Protein AF-X0W8N6-F1 (afdb_monomer_lite)

Structure (mmCIF, N/CA/C/O backbone):
data_AF-X0W8N6-F1
#
_entry.id   AF-X0W8N6-F1
#
loop_
_atom_site.group_PDB
_atom_site.id
_atom_site.type_symbol
_atom_site.label_atom_id
_atom_site.label_alt_id
_atom_site.label_comp_id
_atom_site.label_asym_id
_atom_site.label_entity_id
_atom_site.label_seq_id
_atom_site.pdbx_PDB_ins_code
_atom_site.Cartn_x
_atom_site.Cartn_y
_atom_site.Cartn_z
_atom_site.occupancy
_atom_site.B_iso_or_equiv
_atom_site.auth_seq_id
_atom_site.auth_comp_id
_atom_site.auth_asym_id
_atom_site.auth_atom_id
_atom_site.pdbx_PDB_model_num
ATOM 1 N N . MET A 1 1 ? 13.021 -7.675 33.096 1.00 32.81 1 MET A N 1
ATOM 2 C CA . MET A 1 1 ? 13.398 -8.872 32.311 1.00 32.81 1 MET A CA 1
ATOM 3 C C . MET A 1 1 ? 12.106 -9.555 31.872 1.00 32.81 1 MET A C 1
ATOM 5 O O . MET A 1 1 ? 11.595 -10.375 32.615 1.00 32.81 1 MET A O 1
ATOM 9 N N . VAL A 1 2 ? 11.495 -9.125 30.760 1.00 38.53 2 VAL A N 1
ATOM 10 C CA . VAL A 1 2 ? 10.147 -9.576 30.353 1.00 38.53 2 VAL A CA 1
ATOM 11 C C . VAL A 1 2 ? 10.133 -9.952 28.867 1.00 38.53 2 VAL A C 1
ATOM 13 O O . VAL A 1 2 ? 10.594 -9.190 28.026 1.00 38.53 2 VAL A O 1
ATOM 16 N N . GLU A 1 3 ? 9.626 -11.165 28.636 1.00 43.25 3 GLU A N 1
ATOM 17 C CA . GLU A 1 3 ? 9.078 -11.776 27.414 1.00 43.25 3 GLU A CA 1
ATOM 18 C C . GLU A 1 3 ? 9.962 -11.966 26.170 1.00 43.25 3 GLU A C 1
ATOM 20 O O . GLU A 1 3 ? 10.012 -11.163 25.242 1.00 43.25 3 GLU A O 1
ATOM 25 N N . ARG A 1 4 ? 10.519 -13.184 26.066 1.00 41.94 4 ARG A N 1
ATOM 26 C CA . ARG A 1 4 ? 10.763 -13.840 24.774 1.00 41.94 4 ARG A CA 1
ATOM 27 C C . ARG A 1 4 ? 9.414 -14.076 24.090 1.00 41.94 4 ARG A C 1
ATOM 29 O O . ARG A 1 4 ? 8.733 -15.062 24.369 1.00 41.94 4 ARG A O 1
ATOM 36 N N . ILE A 1 5 ? 9.035 -13.172 23.196 1.00 55.88 5 ILE A N 1
ATOM 37 C CA . ILE A 1 5 ? 7.885 -13.340 22.306 1.00 55.88 5 ILE A CA 1
ATOM 38 C C . ILE A 1 5 ? 8.120 -14.598 21.461 1.00 55.88 5 ILE A C 1
ATOM 40 O O . ILE A 1 5 ? 9.025 -14.675 20.631 1.00 55.88 5 ILE A O 1
ATOM 44 N N . ASN A 1 6 ? 7.315 -15.624 21.722 1.00 49.34 6 ASN A N 1
ATOM 45 C CA . ASN A 1 6 ? 7.410 -16.924 21.076 1.00 49.34 6 ASN A CA 1
ATOM 46 C C . ASN A 1 6 ? 6.889 -16.808 19.631 1.00 49.34 6 ASN A C 1
ATOM 48 O O . ASN A 1 6 ? 5.688 -16.902 19.377 1.00 49.34 6 ASN A O 1
ATOM 52 N N . PHE A 1 7 ? 7.800 -16.612 18.675 1.00 49.72 7 PHE A N 1
ATOM 53 C CA . PHE A 1 7 ? 7.538 -16.501 17.230 1.00 49.72 7 PHE A CA 1
ATOM 54 C C . PHE A 1 7 ? 6.593 -17.598 16.696 1.00 49.72 7 PHE A C 1
ATOM 56 O O . PHE A 1 7 ? 5.726 -17.335 15.868 1.00 49.72 7 PHE A O 1
ATOM 63 N N . LYS A 1 8 ? 6.659 -18.816 17.253 1.00 48.78 8 LYS A N 1
ATOM 64 C CA . LYS A 1 8 ? 5.743 -19.928 16.931 1.00 48.78 8 LYS A CA 1
ATOM 65 C C . LYS A 1 8 ? 4.270 -19.647 17.250 1.00 48.78 8 LYS A C 1
ATOM 67 O O . LYS A 1 8 ? 3.399 -20.097 16.509 1.00 48.78 8 LYS A O 1
ATOM 72 N N . ILE A 1 9 ? 3.979 -18.928 18.336 1.00 56.41 9 ILE A N 1
ATOM 73 C CA . ILE A 1 9 ? 2.607 -18.566 18.725 1.00 56.41 9 ILE A CA 1
ATOM 74 C C . ILE A 1 9 ? 2.082 -17.486 17.782 1.00 56.41 9 ILE A C 1
ATOM 76 O O . ILE A 1 9 ? 0.948 -17.584 17.323 1.00 56.41 9 ILE A O 1
ATOM 80 N N . PHE A 1 10 ? 2.925 -16.513 17.425 1.00 51.59 10 PHE A N 1
ATOM 81 C CA . PHE A 1 10 ? 2.600 -15.494 16.429 1.00 51.59 10 PHE A CA 1
ATOM 82 C C . PHE A 1 10 ? 2.287 -16.120 15.063 1.00 51.59 10 PHE A C 1
ATOM 84 O O . PHE A 1 10 ? 1.240 -15.832 14.495 1.00 51.59 10 PHE A O 1
ATOM 91 N N . VAL A 1 11 ? 3.116 -17.058 14.590 1.00 50.31 11 VAL A N 1
ATOM 92 C CA . VAL A 1 11 ? 2.915 -17.760 13.308 1.00 50.31 11 VAL A CA 1
ATOM 93 C C . VAL A 1 11 ? 1.655 -18.631 13.314 1.00 50.31 11 VAL A C 1
ATOM 95 O O . VAL A 1 11 ? 0.905 -18.623 12.343 1.00 50.31 11 VAL A O 1
ATOM 98 N N . ARG A 1 12 ? 1.351 -19.340 14.409 1.00 52.41 12 ARG A N 1
ATOM 99 C CA . ARG A 1 12 ? 0.098 -20.113 14.520 1.00 52.41 12 ARG A CA 1
ATOM 100 C C . ARG A 1 12 ? -1.140 -19.224 14.567 1.00 52.41 12 ARG A C 1
ATOM 102 O O . ARG A 1 12 ? -2.146 -19.543 13.941 1.00 52.41 12 ARG A O 1
ATOM 109 N N . LYS A 1 13 ? -1.065 -18.101 15.284 1.00 53.62 13 LYS A N 1
ATOM 110 C CA . LYS A 1 13 ? -2.152 -17.117 15.347 1.00 53.62 13 LYS A CA 1
ATOM 111 C C . LYS A 1 13 ? -2.359 -16.455 13.984 1.00 53.62 13 LYS A C 1
ATOM 113 O O . LYS A 1 13 ? -3.501 -16.267 13.578 1.00 53.62 13 LYS A O 1
ATOM 118 N N . LEU A 1 14 ? -1.274 -16.188 13.257 1.00 48.38 14 LEU A N 1
ATOM 119 C CA . LEU A 1 14 ? -1.289 -15.702 11.880 1.00 48.38 14 LEU A CA 1
ATOM 120 C C . LEU A 1 14 ? -1.951 -16.722 10.943 1.00 48.38 14 LEU A C 1
ATOM 122 O O . LEU A 1 14 ? -2.869 -16.355 10.222 1.00 48.38 14 LEU A O 1
ATOM 126 N N . HIS A 1 15 ? -1.583 -18.003 11.028 1.00 46.25 15 HIS A N 1
ATOM 127 C CA . HIS A 1 15 ? -2.176 -19.081 10.229 1.00 46.25 15 HIS A CA 1
ATOM 128 C C . HIS A 1 15 ? -3.686 -19.227 10.463 1.00 46.25 15 HIS A C 1
ATOM 130 O O . HIS A 1 15 ? -4.466 -19.238 9.516 1.00 46.25 15 HIS A O 1
ATOM 136 N N . HIS A 1 16 ? -4.129 -19.252 11.722 1.00 51.50 16 HIS A N 1
ATOM 137 C CA . HIS A 1 16 ? -5.560 -19.336 12.036 1.00 51.50 16 HIS A CA 1
ATOM 138 C C . HIS A 1 16 ? -6.338 -18.066 11.674 1.00 51.50 16 HIS A C 1
ATOM 140 O O . HIS A 1 16 ? -7.534 -18.119 11.386 1.00 51.50 16 HIS A O 1
ATOM 146 N N . THR A 1 17 ? -5.679 -16.908 11.679 1.00 51.25 17 THR A N 1
ATOM 147 C CA . THR A 1 17 ? -6.290 -15.658 11.214 1.00 51.25 17 THR A CA 1
ATOM 148 C C . THR A 1 17 ? -6.411 -15.658 9.687 1.00 51.25 17 THR A C 1
ATOM 150 O O . THR A 1 17 ? -7.443 -15.238 9.174 1.00 51.25 17 THR A O 1
ATOM 153 N N . LEU A 1 18 ? -5.425 -16.207 8.969 1.00 51.66 18 LEU A N 1
ATOM 154 C CA . LEU A 1 18 ? -5.440 -16.374 7.512 1.00 51.66 18 LEU A CA 1
ATOM 155 C C . LEU A 1 18 ? -6.536 -17.342 7.041 1.00 51.66 18 LEU A C 1
ATOM 157 O O . LEU A 1 18 ? -7.243 -17.033 6.088 1.00 51.66 18 LEU A O 1
ATOM 161 N N . GLU A 1 19 ? -6.742 -18.469 7.724 1.00 52.19 19 GLU A N 1
ATOM 162 C CA . GLU A 1 19 ? -7.788 -19.436 7.347 1.00 52.19 19 GLU A CA 1
ATOM 163 C C . GLU A 1 19 ? -9.208 -18.886 7.536 1.00 52.19 19 GLU A C 1
ATOM 165 O O . GLU A 1 19 ? -10.063 -19.058 6.668 1.00 52.19 19 GLU A O 1
ATOM 170 N N . ASN A 1 20 ? -9.451 -18.134 8.613 1.00 52.44 20 ASN A N 1
ATOM 171 C CA . ASN A 1 20 ? -10.752 -17.496 8.845 1.00 52.44 20 ASN A CA 1
ATOM 172 C C . ASN A 1 20 ? -11.003 -16.304 7.900 1.00 52.44 20 ASN A C 1
ATOM 174 O O . ASN A 1 20 ? -12.147 -16.005 7.563 1.00 52.44 20 ASN A O 1
ATOM 178 N N . LEU A 1 21 ? -9.940 -15.642 7.428 1.00 51.91 21 LEU A N 1
ATOM 179 C CA . LEU A 1 21 ? -10.007 -14.599 6.398 1.00 51.91 21 LEU A CA 1
ATOM 180 C C . LEU A 1 21 ? -10.377 -15.165 5.017 1.00 51.91 21 LEU A C 1
ATOM 182 O O . LEU A 1 21 ? -11.056 -14.498 4.236 1.00 51.91 21 LEU A O 1
ATOM 186 N N . ILE A 1 22 ? -9.976 -16.404 4.718 1.00 53.03 22 ILE A N 1
ATOM 187 C CA . ILE A 1 22 ? -10.263 -17.066 3.438 1.00 53.03 22 ILE A CA 1
ATOM 188 C C . ILE A 1 22 ? -11.761 -17.384 3.281 1.00 53.03 22 ILE A C 1
ATOM 190 O O . ILE A 1 22 ? -12.271 -17.305 2.164 1.00 53.03 22 ILE A O 1
ATOM 194 N N . GLN A 1 23 ? -12.491 -17.648 4.372 1.00 48.56 23 GLN A N 1
ATOM 195 C CA . GLN A 1 23 ? -13.936 -17.933 4.330 1.00 48.56 23 GLN A CA 1
ATOM 196 C C . GLN A 1 23 ? -14.816 -16.701 4.049 1.00 48.56 23 GLN A C 1
ATOM 198 O O . GLN A 1 23 ? -15.935 -16.852 3.566 1.00 48.56 23 GLN A O 1
ATOM 203 N N . ARG A 1 24 ? -14.312 -15.480 4.277 1.00 52.06 24 ARG A N 1
ATOM 204 C CA . ARG A 1 24 ? -15.029 -14.212 4.024 1.00 52.06 24 ARG A CA 1
ATOM 205 C C . ARG A 1 24 ? -14.583 -13.478 2.752 1.00 52.06 24 ARG A C 1
ATOM 207 O O . ARG A 1 24 ? -14.962 -12.326 2.537 1.00 52.06 24 ARG A O 1
ATOM 214 N N . LYS A 1 25 ? -13.802 -14.150 1.891 1.00 48.62 25 LYS A N 1
ATOM 215 C CA . LYS A 1 25 ? -13.231 -13.610 0.640 1.00 48.62 25 LYS A CA 1
ATOM 216 C C . LYS A 1 25 ? -14.250 -12.908 -0.268 1.00 48.62 25 LYS A C 1
ATOM 218 O O . LYS A 1 25 ? -13.878 -11.944 -0.922 1.00 48.62 25 LYS A O 1
ATOM 223 N N . GLY A 1 26 ? -15.508 -13.353 -0.295 1.00 46.00 26 GLY A N 1
ATOM 224 C CA . GLY A 1 26 ? -16.540 -12.784 -1.172 1.00 46.00 26 GLY A CA 1
ATOM 225 C C . GLY A 1 26 ? -17.000 -11.369 -0.796 1.00 46.00 26 GLY A C 1
ATOM 226 O O . GLY A 1 26 ? -17.220 -10.557 -1.681 1.00 46.00 26 GLY A O 1
ATOM 227 N N . GLU A 1 27 ? -17.097 -11.037 0.495 1.00 51.62 27 GLU A N 1
ATOM 228 C CA . GLU A 1 27 ? -17.608 -9.726 0.942 1.00 51.62 27 GLU A CA 1
ATOM 229 C C . GLU A 1 27 ? -16.540 -8.623 0.888 1.00 51.62 27 GLU A C 1
ATOM 231 O O . GLU A 1 27 ? -16.842 -7.481 0.562 1.00 51.62 27 GLU A O 1
ATOM 236 N N . VAL A 1 28 ? -15.283 -8.948 1.212 1.00 54.91 28 VAL A N 1
ATOM 237 C CA . VAL A 1 28 ? -14.203 -7.947 1.328 1.00 54.91 28 VAL A CA 1
ATOM 238 C C . VAL A 1 28 ? -13.598 -7.590 -0.032 1.00 54.91 28 VAL A C 1
ATOM 240 O O . VAL A 1 28 ? -13.197 -6.449 -0.244 1.00 54.91 28 VAL A O 1
ATOM 243 N N . VAL A 1 29 ? -13.549 -8.542 -0.972 1.00 51.41 29 VAL A N 1
ATOM 244 C CA . VAL A 1 29 ? -13.071 -8.297 -2.346 1.00 51.41 29 VAL A CA 1
ATOM 245 C C . VAL A 1 29 ? -14.073 -7.450 -3.143 1.00 51.41 29 VAL A C 1
ATOM 247 O O . VAL A 1 29 ? -13.667 -6.679 -4.008 1.00 51.41 29 VAL A O 1
ATOM 250 N N . SER A 1 30 ? -15.367 -7.535 -2.817 1.00 49.62 30 SER A N 1
ATOM 251 C CA . SER A 1 30 ? -16.427 -6.717 -3.422 1.00 49.62 30 SER A CA 1
ATOM 252 C C . SER A 1 30 ? -16.636 -5.358 -2.742 1.00 49.62 30 SER A C 1
ATOM 254 O O . SER A 1 30 ? -17.450 -4.568 -3.218 1.00 49.62 30 SER A 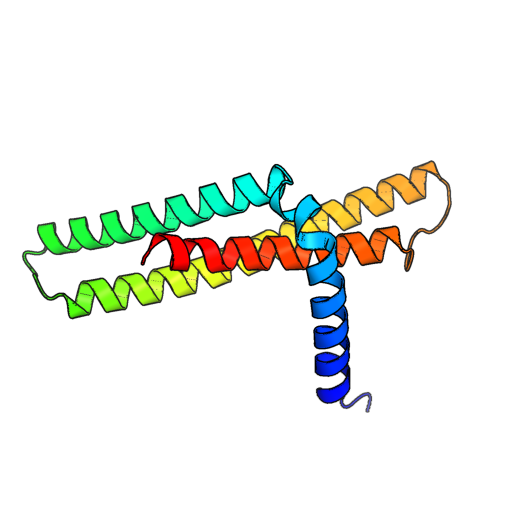O 1
ATOM 256 N N . ASP A 1 31 ? -15.905 -5.070 -1.661 1.00 68.12 31 ASP A N 1
ATOM 257 C CA . ASP A 1 31 ? -15.980 -3.796 -0.948 1.00 68.12 31 ASP A CA 1
ATOM 258 C C . ASP A 1 31 ? -15.374 -2.672 -1.807 1.00 68.12 31 ASP A C 1
ATOM 260 O O . ASP A 1 31 ? -14.283 -2.804 -2.377 1.00 68.12 31 ASP A O 1
ATOM 264 N N . GLU A 1 32 ? -16.078 -1.545 -1.914 1.00 75.25 32 GLU A N 1
ATOM 265 C CA . GLU A 1 32 ? -15.684 -0.424 -2.774 1.00 75.25 32 GLU A CA 1
ATOM 266 C C . GLU A 1 32 ? -14.291 0.114 -2.409 1.00 75.25 32 GLU A C 1
ATOM 268 O O . GLU A 1 32 ? -13.517 0.505 -3.286 1.00 75.25 32 GLU A O 1
ATOM 273 N N . ILE A 1 33 ? -13.945 0.040 -1.122 1.00 71.12 33 ILE A N 1
ATOM 274 C CA . ILE A 1 33 ? -12.654 0.438 -0.550 1.00 71.12 33 ILE A CA 1
ATOM 275 C C . ILE A 1 33 ? -11.511 -0.431 -1.093 1.00 71.12 33 ILE A C 1
ATOM 277 O O . ILE A 1 33 ? -10.459 0.098 -1.464 1.00 71.12 33 ILE A O 1
ATOM 281 N N . THR A 1 34 ? -11.724 -1.747 -1.173 1.00 69.81 34 THR A N 1
ATOM 282 C CA . THR A 1 34 ? -10.745 -2.718 -1.681 1.00 69.81 34 THR A CA 1
ATOM 283 C C . THR A 1 34 ? -10.553 -2.561 -3.183 1.00 69.81 34 THR A C 1
ATOM 285 O O . THR A 1 34 ? -9.420 -2.533 -3.660 1.00 69.81 34 THR A O 1
ATOM 288 N N . ARG A 1 35 ? -11.650 -2.391 -3.935 1.00 75.56 35 ARG A N 1
ATOM 289 C CA . ARG A 1 35 ? -11.594 -2.166 -5.386 1.00 75.56 35 ARG A CA 1
ATOM 290 C C . ARG A 1 35 ? -10.833 -0.886 -5.723 1.00 75.56 35 ARG A C 1
ATOM 292 O O . ARG A 1 35 ? -9.987 -0.899 -6.609 1.00 75.56 35 ARG A O 1
ATOM 299 N N . ARG A 1 36 ? -11.109 0.210 -5.010 1.00 77.50 36 ARG A N 1
ATOM 300 C CA . ARG A 1 36 ? -10.389 1.479 -5.198 1.00 77.50 36 ARG A CA 1
ATOM 301 C C . ARG A 1 36 ? -8.909 1.363 -4.856 1.00 77.50 36 ARG A C 1
ATOM 303 O O . ARG A 1 36 ? -8.098 1.887 -5.606 1.00 77.50 36 ARG A O 1
ATOM 310 N N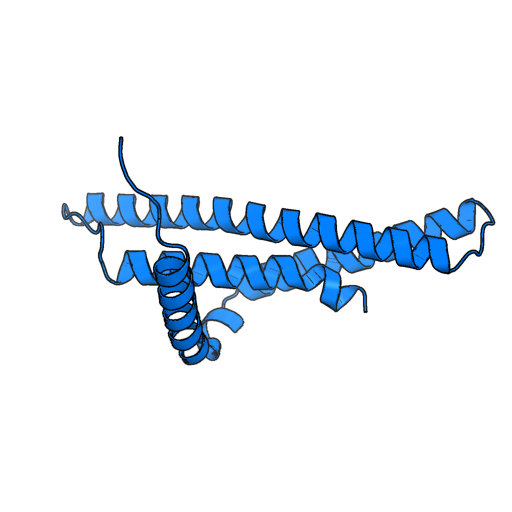 . ALA A 1 37 ? -8.575 0.683 -3.758 1.00 74.81 37 ALA A N 1
ATOM 311 C CA . ALA A 1 37 ? -7.187 0.453 -3.357 1.00 74.81 37 ALA A CA 1
ATOM 312 C C . ALA A 1 37 ? -6.427 -0.315 -4.451 1.00 74.81 37 ALA A C 1
ATOM 314 O O . ALA A 1 37 ? -5.447 0.181 -5.001 1.00 74.81 37 ALA A O 1
ATOM 315 N N . PHE A 1 38 ? -6.984 -1.452 -4.879 1.00 76.75 38 PHE A N 1
ATOM 316 C CA . PHE A 1 38 ? -6.404 -2.259 -5.945 1.00 76.75 38 PHE A CA 1
ATOM 317 C C . PHE A 1 38 ? -6.205 -1.462 -7.236 1.00 76.75 38 PHE A C 1
ATOM 319 O O . PHE A 1 38 ? -5.093 -1.434 -7.752 1.00 76.75 38 PHE A O 1
ATOM 326 N N . VAL A 1 39 ? -7.256 -0.801 -7.740 1.00 79.81 39 VAL A N 1
ATOM 327 C CA . VAL A 1 39 ? -7.191 -0.065 -9.011 1.00 79.81 39 VAL A CA 1
ATOM 328 C C . VAL A 1 39 ? -6.192 1.082 -8.930 1.00 79.81 39 VAL A C 1
ATOM 330 O O . VAL A 1 39 ? -5.363 1.186 -9.824 1.00 79.81 39 VAL A O 1
ATOM 333 N N . ASN A 1 40 ? -6.226 1.903 -7.876 1.00 81.12 40 ASN A N 1
ATOM 334 C CA . ASN A 1 40 ? -5.316 3.043 -7.756 1.00 81.12 40 ASN A CA 1
ATOM 335 C C . ASN A 1 40 ? -3.853 2.589 -7.729 1.00 81.12 40 ASN A C 1
ATOM 337 O O . ASN A 1 40 ? -3.045 3.088 -8.505 1.00 81.12 40 ASN A O 1
ATOM 341 N N . ASN A 1 41 ? -3.523 1.607 -6.889 1.00 82.88 41 ASN A N 1
ATOM 342 C CA . ASN A 1 41 ? -2.133 1.199 -6.721 1.00 82.88 41 ASN A CA 1
ATOM 343 C C . ASN A 1 41 ? -1.630 0.320 -7.895 1.00 82.88 41 ASN A C 1
ATOM 345 O O . ASN A 1 41 ? -0.453 0.360 -8.249 1.00 82.88 41 ASN A O 1
ATOM 349 N N . ALA A 1 42 ? -2.527 -0.391 -8.593 1.00 79.25 42 ALA A N 1
ATOM 350 C CA . ALA A 1 42 ? -2.218 -1.053 -9.866 1.00 79.25 42 ALA A CA 1
ATOM 351 C C . ALA A 1 42 ? -1.920 -0.036 -10.982 1.00 79.25 42 ALA A C 1
ATOM 353 O O . ALA A 1 42 ? -0.976 -0.214 -11.754 1.00 79.25 42 ALA A O 1
ATOM 354 N N . PHE A 1 43 ? -2.707 1.042 -11.061 1.00 84.19 43 PHE A N 1
ATOM 355 C CA . PHE A 1 43 ? -2.511 2.104 -12.049 1.00 84.19 43 PHE A CA 1
ATOM 356 C C . PHE A 1 43 ? -1.175 2.828 -11.839 1.00 84.19 43 PHE A C 1
ATOM 358 O O . PHE A 1 43 ? -0.457 3.077 -12.808 1.00 84.19 43 PHE A O 1
ATOM 365 N N . ASP A 1 44 ? -0.806 3.089 -10.582 1.00 84.56 44 ASP A N 1
ATOM 366 C CA . ASP A 1 44 ? 0.492 3.673 -10.224 1.00 84.56 44 ASP A CA 1
ATOM 367 C C . ASP A 1 44 ? 1.661 2.762 -10.630 1.00 84.56 44 ASP A C 1
ATOM 369 O O . ASP A 1 44 ? 2.662 3.243 -11.171 1.00 84.56 44 ASP A O 1
ATOM 373 N N . GLY A 1 45 ? 1.523 1.442 -10.464 1.00 84.88 45 GLY A N 1
ATOM 374 C CA . GLY A 1 45 ? 2.507 0.466 -10.945 1.00 84.88 45 GLY A CA 1
ATOM 375 C C . GLY A 1 45 ? 2.706 0.522 -12.465 1.00 84.88 45 GLY A C 1
ATOM 376 O O . GLY A 1 45 ? 3.839 0.629 -12.945 1.00 84.88 45 GLY A O 1
ATOM 377 N N . ALA A 1 46 ? 1.610 0.534 -13.230 1.00 86.56 46 ALA A N 1
ATOM 378 C CA . ALA A 1 46 ? 1.655 0.617 -14.692 1.00 86.56 46 ALA A CA 1
ATOM 379 C C . ALA A 1 46 ? 2.266 1.941 -15.189 1.00 86.56 46 ALA A C 1
ATOM 381 O O . ALA A 1 46 ? 3.136 1.940 -16.065 1.00 86.56 46 ALA A O 1
ATOM 382 N N . LEU A 1 47 ? 1.864 3.076 -14.602 1.00 90.06 47 LEU A N 1
ATOM 383 C CA . LEU A 1 47 ? 2.423 4.393 -14.928 1.00 90.06 47 LEU A CA 1
ATOM 384 C C . LEU A 1 47 ? 3.913 4.488 -14.595 1.00 90.06 47 LEU A C 1
ATOM 386 O O . LEU A 1 47 ? 4.673 5.104 -15.341 1.00 90.06 47 LEU A O 1
ATOM 390 N N . THR A 1 48 ? 4.350 3.842 -13.517 1.00 89.62 48 THR A N 1
ATOM 391 C CA . THR A 1 48 ? 5.763 3.814 -13.127 1.00 89.62 48 THR A CA 1
ATOM 392 C C . THR A 1 48 ? 6.613 3.069 -14.145 1.00 89.62 48 THR A C 1
ATOM 394 O O . THR A 1 48 ? 7.663 3.569 -14.546 1.00 89.62 48 THR A O 1
ATOM 397 N N . ILE A 1 49 ? 6.151 1.916 -14.632 1.00 88.31 49 ILE A N 1
ATOM 398 C CA . ILE A 1 49 ? 6.861 1.163 -15.675 1.00 88.31 49 ILE A CA 1
ATOM 399 C C . ILE A 1 49 ? 6.868 1.925 -16.997 1.00 88.31 49 ILE A C 1
ATOM 401 O O . ILE A 1 49 ? 7.908 1.984 -17.652 1.00 88.31 49 ILE A O 1
ATOM 405 N N . LEU A 1 50 ? 5.757 2.569 -17.367 1.00 89.50 50 LEU A N 1
ATOM 406 C CA . LEU A 1 50 ? 5.719 3.464 -18.526 1.00 89.50 50 LEU A CA 1
ATOM 407 C C . LEU A 1 50 ? 6.725 4.614 -18.392 1.00 89.50 50 LEU A C 1
ATOM 409 O O . LEU A 1 50 ? 7.432 4.920 -19.350 1.00 89.50 50 LEU A O 1
ATOM 413 N N . GLY A 1 51 ? 6.843 5.214 -17.206 1.00 90.44 51 GLY A N 1
ATOM 414 C CA . GLY A 1 51 ? 7.838 6.245 -16.916 1.00 90.44 51 GLY A CA 1
ATOM 415 C C . GLY A 1 51 ? 9.275 5.733 -17.049 1.00 90.44 51 GLY A C 1
ATOM 416 O O . GLY A 1 51 ? 10.102 6.391 -17.679 1.00 90.44 51 GLY A O 1
ATOM 417 N N . ILE A 1 52 ? 9.562 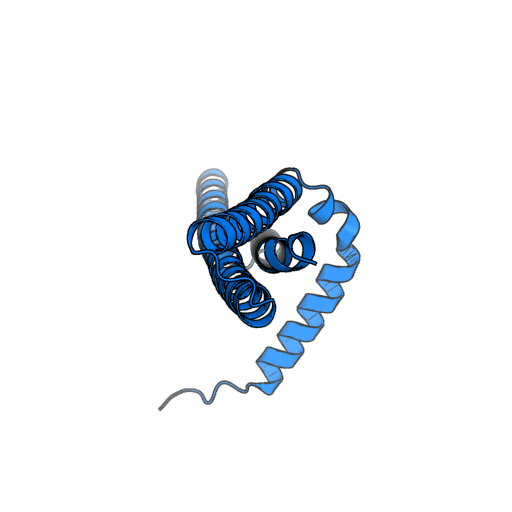4.535 -16.528 1.00 90.19 52 ILE A N 1
ATOM 418 C CA . ILE A 1 52 ? 10.873 3.877 -16.663 1.00 90.19 52 ILE A CA 1
ATOM 419 C C . ILE A 1 52 ? 11.187 3.600 -18.141 1.00 90.19 52 ILE A C 1
ATOM 421 O O . ILE A 1 52 ? 12.295 3.887 -18.595 1.00 90.19 52 ILE A O 1
ATOM 425 N N . LEU A 1 53 ? 10.218 3.098 -18.913 1.00 89.19 53 LEU A N 1
ATOM 426 C CA . LEU A 1 53 ? 10.365 2.852 -20.351 1.00 89.19 53 LEU A CA 1
ATOM 427 C C . LEU A 1 53 ? 10.638 4.146 -21.127 1.00 89.19 53 LEU A C 1
ATOM 429 O O . LEU A 1 53 ? 11.552 4.182 -21.949 1.00 89.19 53 LEU A O 1
ATOM 433 N N . MET A 1 54 ? 9.889 5.214 -20.845 1.00 89.00 54 MET A N 1
ATOM 434 C CA . MET A 1 54 ? 10.093 6.523 -21.472 1.00 89.00 54 MET A CA 1
ATOM 435 C C . MET A 1 54 ? 11.458 7.116 -21.122 1.00 89.00 54 MET A C 1
ATOM 437 O O . MET A 1 54 ? 12.152 7.612 -22.007 1.00 89.00 54 MET A O 1
ATOM 441 N N . GLY A 1 55 ? 11.889 7.012 -19.862 1.00 87.56 55 GLY A N 1
ATOM 442 C CA . GLY A 1 55 ? 13.230 7.425 -19.447 1.00 87.56 55 GLY A CA 1
ATOM 443 C C . GLY A 1 55 ? 14.319 6.663 -20.202 1.00 87.56 55 GLY A C 1
ATOM 444 O O . GLY A 1 55 ? 15.246 7.272 -20.732 1.00 87.56 55 GLY A O 1
ATOM 445 N N . ASN A 1 56 ? 14.166 5.345 -20.335 1.00 86.12 56 ASN A N 1
ATOM 446 C CA . ASN A 1 56 ? 15.106 4.509 -21.076 1.00 86.12 56 ASN A CA 1
ATOM 447 C C . ASN A 1 56 ? 15.196 4.910 -22.563 1.00 86.12 56 ASN A C 1
ATOM 449 O O . ASN A 1 56 ? 16.293 5.009 -23.107 1.00 86.12 56 ASN A O 1
ATOM 453 N N . LEU A 1 57 ? 14.059 5.228 -23.199 1.00 84.94 57 LEU A N 1
ATOM 454 C CA . LEU A 1 57 ? 14.016 5.730 -24.579 1.00 84.94 57 LEU A CA 1
ATOM 455 C C . LEU A 1 57 ? 14.758 7.065 -24.740 1.00 84.94 57 LEU A C 1
ATOM 457 O O . LEU A 1 57 ? 15.508 7.230 -25.700 1.00 84.94 57 LEU A O 1
ATOM 461 N N . VAL A 1 58 ? 14.583 8.003 -23.803 1.00 87.62 58 VAL A N 1
ATOM 462 C CA . VAL A 1 58 ? 15.248 9.320 -23.840 1.00 87.62 58 VAL A CA 1
ATOM 463 C C . VAL A 1 58 ? 16.764 9.197 -23.666 1.00 87.62 58 VAL A C 1
ATOM 465 O O . VAL A 1 58 ? 17.511 9.934 -24.305 1.00 87.62 58 VAL A O 1
ATOM 468 N N . LEU A 1 59 ? 17.233 8.258 -22.839 1.00 84.19 59 LEU A N 1
ATOM 469 C CA . LEU A 1 59 ? 18.664 8.014 -22.636 1.00 84.19 59 LEU A CA 1
ATOM 470 C C . LEU A 1 59 ? 19.329 7.271 -23.809 1.00 84.19 59 LEU A C 1
ATOM 472 O O . LEU A 1 59 ? 20.554 7.159 -23.839 1.00 84.19 59 LEU A O 1
ATOM 476 N N . GLY A 1 60 ? 18.554 6.744 -24.765 1.00 78.50 60 GLY A N 1
ATOM 477 C CA . GLY A 1 60 ? 19.071 5.936 -25.874 1.00 78.50 60 GLY A CA 1
ATOM 478 C C . GLY A 1 60 ? 19.655 4.585 -25.439 1.00 78.50 60 GLY A C 1
ATOM 479 O O . GLY A 1 60 ? 20.199 3.850 -26.265 1.00 78.50 60 GLY A O 1
ATOM 480 N N . SER A 1 61 ? 19.542 4.233 -24.156 1.00 66.69 61 SER A N 1
ATOM 481 C CA . SER A 1 61 ? 19.896 2.921 -23.636 1.00 66.69 61 SER A CA 1
ATOM 482 C C . SER A 1 61 ? 18.763 1.942 -23.925 1.00 66.69 61 SER A C 1
ATOM 484 O O . SER A 1 61 ? 17.593 2.218 -23.695 1.00 66.69 61 SER A O 1
ATOM 486 N N . THR A 1 62 ? 19.095 0.765 -24.443 1.00 70.06 62 THR A N 1
ATOM 487 C CA . THR A 1 62 ? 18.129 -0.315 -24.707 1.00 70.06 62 THR A CA 1
ATOM 488 C C . THR A 1 62 ? 18.500 -1.569 -23.932 1.00 70.06 62 THR A C 1
ATOM 490 O O . THR A 1 62 ? 18.263 -2.674 -24.402 1.00 70.06 62 THR A O 1
ATOM 493 N N . ASP A 1 63 ? 19.086 -1.417 -22.737 1.00 83.38 63 ASP A N 1
ATOM 494 C CA . ASP A 1 63 ? 19.379 -2.570 -21.886 1.00 83.38 63 ASP A CA 1
ATOM 495 C C . ASP A 1 63 ? 18.095 -3.038 -21.175 1.00 83.38 63 ASP A C 1
ATOM 497 O O . ASP A 1 63 ? 17.614 -2.368 -20.251 1.00 83.38 63 ASP A O 1
ATOM 501 N N . PRO A 1 64 ? 17.524 -4.196 -21.558 1.00 81.75 64 PRO A N 1
ATOM 502 C CA . PRO A 1 64 ? 16.295 -4.701 -20.957 1.00 81.75 64 PRO A CA 1
ATOM 503 C C . PRO A 1 64 ? 16.492 -5.065 -19.484 1.00 81.75 64 PRO A C 1
ATOM 505 O O . PRO A 1 64 ? 15.544 -5.023 -18.702 1.00 81.75 64 PRO A O 1
ATOM 508 N N . ARG A 1 65 ? 17.726 -5.395 -19.073 1.00 85.38 65 ARG A N 1
ATOM 509 C CA . ARG A 1 65 ? 18.044 -5.725 -17.678 1.00 85.38 65 ARG A CA 1
ATOM 510 C C . ARG A 1 65 ? 17.841 -4.518 -16.772 1.00 85.38 65 ARG A C 1
ATOM 512 O O . ARG A 1 65 ? 17.408 -4.673 -15.631 1.00 85.38 65 ARG A O 1
ATOM 519 N N . LEU A 1 66 ? 18.108 -3.321 -17.288 1.00 84.81 66 LEU A N 1
ATOM 520 C CA . LEU A 1 66 ? 17.967 -2.064 -16.561 1.00 84.81 66 LEU A CA 1
ATOM 521 C C . LEU A 1 66 ? 16.484 -1.754 -16.311 1.00 84.81 66 LEU A C 1
ATOM 523 O O . LEU A 1 66 ? 16.087 -1.513 -15.175 1.00 84.81 66 LEU A O 1
ATOM 527 N N . VAL A 1 67 ? 15.639 -1.904 -17.335 1.00 86.75 67 VAL A N 1
ATOM 528 C CA . VAL A 1 67 ? 14.179 -1.732 -17.215 1.00 86.75 67 VAL A CA 1
ATOM 529 C C . VAL A 1 67 ? 13.570 -2.745 -16.244 1.00 86.75 67 VAL A C 1
ATOM 531 O O . VAL A 1 67 ? 12.804 -2.364 -15.362 1.00 86.75 67 VAL A O 1
ATOM 534 N N . ILE A 1 68 ? 13.935 -4.025 -16.366 1.00 85.12 68 ILE A N 1
ATOM 535 C CA . ILE A 1 68 ? 13.395 -5.090 -15.508 1.00 85.12 68 ILE A CA 1
ATOM 536 C C . ILE A 1 68 ? 13.812 -4.882 -14.050 1.00 85.12 68 ILE A C 1
ATOM 538 O O . ILE A 1 68 ? 12.979 -4.991 -13.153 1.00 85.12 68 ILE A O 1
ATOM 542 N N . SER A 1 69 ? 15.084 -4.560 -13.798 1.00 87.56 69 SER A N 1
ATOM 543 C CA . SER A 1 69 ? 15.583 -4.342 -12.435 1.00 87.56 69 SER A CA 1
ATOM 544 C C . SER A 1 69 ? 14.973 -3.098 -11.785 1.00 87.56 69 SER A C 1
ATOM 546 O O . SER A 1 69 ? 14.503 -3.190 -10.653 1.00 87.56 69 SER A O 1
ATOM 548 N N . MET A 1 70 ? 14.890 -1.971 -12.502 1.00 89.81 70 MET A N 1
ATOM 549 C CA . MET A 1 70 ? 14.229 -0.759 -12.001 1.00 89.81 70 MET A CA 1
ATOM 550 C C . MET A 1 70 ? 12.733 -0.980 -11.771 1.00 89.81 70 MET A C 1
ATOM 552 O O . MET A 1 70 ? 12.215 -0.559 -10.739 1.00 89.81 70 MET A O 1
ATOM 556 N N . GLY A 1 71 ? 12.051 -1.671 -12.689 1.00 87.31 71 GLY A N 1
ATOM 557 C CA . GLY A 1 71 ? 10.635 -2.011 -12.559 1.00 87.31 71 GLY A CA 1
ATOM 558 C C . GLY A 1 71 ? 10.364 -2.875 -11.328 1.00 87.31 71 GLY A C 1
ATOM 559 O O . GLY A 1 71 ? 9.495 -2.541 -10.525 1.00 87.31 71 GLY A O 1
ATOM 560 N N . LEU A 1 72 ? 11.161 -3.928 -11.112 1.00 86.56 72 LEU A N 1
ATOM 561 C CA . LEU A 1 72 ? 11.075 -4.782 -9.921 1.00 86.56 72 LEU A CA 1
ATOM 562 C C . LEU A 1 72 ? 11.329 -4.002 -8.630 1.00 86.56 72 LEU A C 1
ATOM 564 O O . LEU A 1 72 ? 10.565 -4.133 -7.673 1.00 86.56 72 LEU A O 1
ATOM 568 N N . SER A 1 73 ? 12.375 -3.173 -8.592 1.00 88.12 73 SER A N 1
ATOM 569 C CA . SER A 1 73 ? 12.673 -2.337 -7.427 1.00 88.12 73 SER A CA 1
ATOM 570 C C . SER A 1 73 ? 11.547 -1.347 -7.127 1.00 88.12 73 SER A C 1
ATOM 572 O O . SER A 1 73 ? 11.154 -1.208 -5.968 1.00 88.12 73 SER A O 1
ATOM 574 N N . ALA A 1 74 ? 10.994 -0.701 -8.155 1.00 89.25 74 ALA A N 1
ATOM 575 C CA . ALA A 1 74 ? 9.885 0.234 -8.011 1.00 89.25 74 ALA A CA 1
ATOM 576 C C . ALA A 1 74 ? 8.613 -0.463 -7.509 1.00 89.25 74 ALA A C 1
ATOM 578 O O . ALA A 1 74 ? 7.992 0.014 -6.560 1.00 89.25 74 ALA A O 1
ATOM 579 N N . CYS A 1 75 ? 8.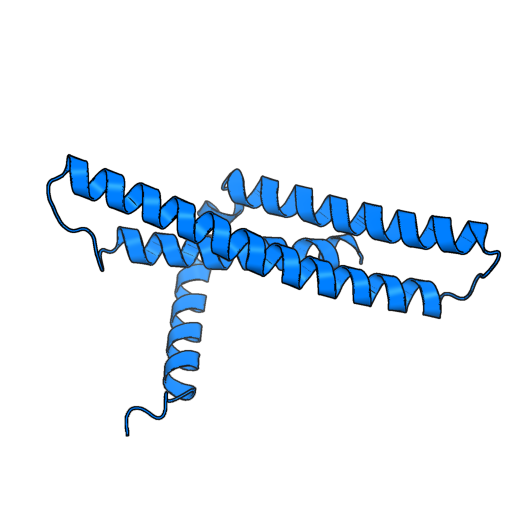274 -1.633 -8.059 1.00 84.25 75 CYS A N 1
ATOM 580 C CA . CYS A 1 75 ? 7.118 -2.415 -7.618 1.00 84.25 75 CYS A CA 1
ATOM 581 C C . CYS A 1 75 ? 7.259 -2.886 -6.167 1.00 84.25 75 CYS A C 1
ATOM 583 O O . CYS A 1 75 ? 6.291 -2.836 -5.413 1.00 84.25 75 CYS A O 1
ATOM 585 N N . LEU A 1 76 ? 8.457 -3.304 -5.744 1.00 84.94 76 LEU A N 1
ATOM 586 C CA . LEU A 1 76 ? 8.714 -3.680 -4.350 1.00 84.94 76 LEU A CA 1
ATOM 587 C C . LEU A 1 76 ? 8.579 -2.486 -3.399 1.00 84.94 76 LEU A C 1
ATOM 589 O O . LEU A 1 76 ? 7.973 -2.612 -2.333 1.00 84.94 76 LEU A O 1
ATOM 593 N N . ALA A 1 77 ? 9.117 -1.326 -3.780 1.00 86.50 77 ALA A N 1
ATOM 594 C CA . ALA A 1 77 ? 9.004 -0.105 -2.990 1.00 86.50 77 ALA A CA 1
ATOM 595 C C . ALA A 1 77 ? 7.541 0.353 -2.861 1.00 86.50 77 ALA A C 1
ATOM 597 O O . ALA A 1 77 ? 7.080 0.622 -1.751 1.00 86.50 77 ALA A O 1
ATOM 598 N N . MET A 1 78 ? 6.796 0.376 -3.971 1.00 84.56 78 MET A N 1
ATOM 599 C CA . MET A 1 78 ? 5.370 0.713 -3.995 1.00 84.56 78 MET A CA 1
ATOM 600 C C . MET A 1 78 ? 4.527 -0.296 -3.225 1.00 84.56 78 MET A C 1
ATOM 602 O O . MET A 1 78 ? 3.663 0.101 -2.451 1.00 84.56 78 MET A O 1
ATOM 606 N N . GLY A 1 79 ? 4.808 -1.590 -3.368 1.00 82.56 79 GLY A N 1
ATOM 607 C CA . GLY A 1 79 ? 4.083 -2.638 -2.661 1.00 82.56 79 GLY A CA 1
ATOM 608 C C . GLY A 1 79 ? 4.231 -2.529 -1.145 1.00 82.56 79 GLY A C 1
ATOM 609 O O . GLY A 1 79 ? 3.243 -2.587 -0.415 1.00 82.56 79 GLY A O 1
ATOM 610 N N . MET A 1 80 ? 5.449 -2.278 -0.653 1.00 82.94 80 MET A N 1
ATOM 611 C CA . MET A 1 80 ? 5.653 -1.990 0.769 1.00 82.94 80 MET A CA 1
ATOM 612 C C . MET A 1 80 ? 4.972 -0.679 1.179 1.00 82.94 80 MET A C 1
ATOM 614 O O . MET A 1 80 ? 4.268 -0.646 2.187 1.00 82.94 80 MET A O 1
ATOM 618 N N . SER A 1 81 ? 5.152 0.394 0.406 1.00 82.12 81 SER A N 1
ATOM 619 C CA . SER A 1 81 ? 4.599 1.712 0.731 1.00 82.12 81 SER A CA 1
ATOM 620 C C . SER A 1 81 ? 3.067 1.700 0.810 1.00 82.12 81 SER A C 1
ATOM 622 O O . SER A 1 81 ? 2.509 2.120 1.827 1.00 82.12 81 SER A O 1
ATOM 624 N N . GLY A 1 82 ? 2.399 1.138 -0.200 1.00 80.94 82 GLY A N 1
ATOM 625 C CA . GLY A 1 82 ? 0.947 0.975 -0.256 1.00 80.94 82 GLY A CA 1
ATOM 626 C C . GLY A 1 82 ? 0.440 0.102 0.886 1.00 80.94 82 GLY A C 1
ATOM 627 O O . GLY A 1 82 ? -0.395 0.544 1.675 1.00 80.94 82 GLY A O 1
ATOM 628 N N . ALA A 1 83 ? 1.040 -1.078 1.092 1.00 78.56 83 ALA A N 1
ATOM 629 C CA . ALA A 1 83 ? 0.643 -1.969 2.179 1.00 78.56 83 ALA A CA 1
ATOM 630 C C . ALA A 1 83 ? 0.690 -1.279 3.550 1.00 78.56 83 ALA A C 1
ATOM 632 O O . ALA A 1 83 ? -0.314 -1.266 4.271 1.00 78.56 83 ALA A O 1
ATOM 633 N N . PHE A 1 84 ? 1.826 -0.687 3.926 1.00 81.25 84 PHE A N 1
ATOM 634 C CA . PHE A 1 84 ? 1.971 -0.056 5.239 1.00 81.25 84 PHE A CA 1
ATOM 635 C C . PHE A 1 84 ? 1.130 1.219 5.369 1.00 81.25 84 PHE A C 1
ATOM 637 O O . PHE A 1 84 ? 0.491 1.420 6.405 1.00 81.25 84 PHE A O 1
ATOM 644 N N . GLY A 1 85 ? 1.087 2.056 4.330 1.00 82.81 85 GLY A N 1
ATOM 645 C CA . GLY A 1 85 ? 0.305 3.291 4.320 1.00 82.81 85 GLY A CA 1
ATOM 646 C C . GLY A 1 85 ? -1.189 3.023 4.488 1.00 82.81 85 GLY A C 1
ATOM 647 O O . GLY A 1 85 ? -1.837 3.596 5.370 1.00 82.81 85 GLY A O 1
ATOM 648 N N . ARG A 1 86 ? -1.722 2.075 3.710 1.00 83.00 86 ARG A N 1
ATOM 649 C CA . ARG A 1 86 ? -3.127 1.667 3.770 1.00 83.00 86 ARG A CA 1
ATOM 650 C C . ARG A 1 86 ? -3.464 1.011 5.103 1.00 83.00 86 ARG A C 1
ATOM 652 O O . ARG A 1 86 ? -4.490 1.341 5.692 1.00 83.00 86 ARG A O 1
ATOM 659 N N . TYR A 1 87 ? -2.585 0.145 5.615 1.00 80.94 87 TYR A N 1
ATOM 660 C CA . TYR A 1 87 ? -2.755 -0.489 6.924 1.00 80.94 87 TYR A CA 1
ATOM 661 C C . TYR A 1 87 ? -2.886 0.544 8.047 1.00 80.94 87 TYR A C 1
ATOM 663 O O . TYR A 1 87 ? -3.823 0.481 8.841 1.00 80.94 87 TYR A O 1
ATOM 671 N N . LEU A 1 88 ? -1.960 1.505 8.118 1.00 83.44 88 LEU A N 1
ATOM 672 C CA . LEU A 1 88 ? -1.955 2.521 9.171 1.00 83.44 88 LEU A CA 1
ATOM 673 C C . LEU A 1 88 ? -3.169 3.447 9.073 1.00 83.44 88 LEU A C 1
ATOM 675 O O . LEU A 1 88 ? -3.809 3.719 10.091 1.00 83.44 88 LEU A O 1
ATOM 679 N N . SER A 1 89 ? -3.498 3.898 7.861 1.00 85.31 89 SER A N 1
ATOM 680 C CA . SER A 1 89 ? -4.628 4.794 7.607 1.00 85.31 89 SER A CA 1
ATOM 681 C C . SER A 1 89 ? -5.961 4.129 7.954 1.00 85.31 89 SER A C 1
ATOM 683 O O . SER A 1 89 ? -6.711 4.651 8.780 1.00 85.31 89 SER A O 1
ATOM 685 N N . GLU A 1 90 ? -6.216 2.935 7.419 1.00 81.50 90 GLU A N 1
ATOM 686 C CA . GLU A 1 90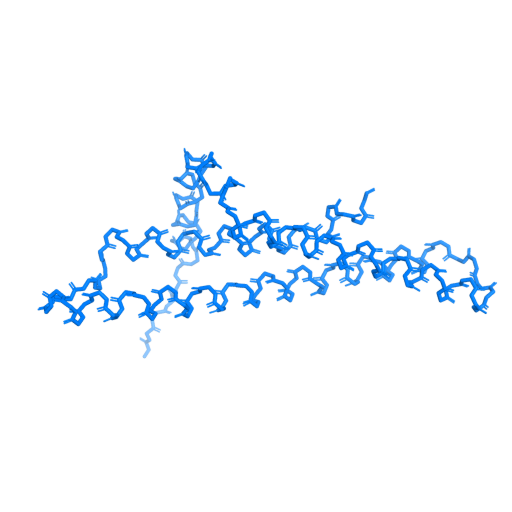 ? -7.472 2.227 7.653 1.00 81.50 90 GLU A CA 1
ATOM 687 C C . GLU A 1 90 ? -7.583 1.803 9.127 1.00 81.50 90 GLU A C 1
ATOM 689 O O . GLU A 1 90 ? -8.638 1.953 9.740 1.00 81.50 90 GLU A O 1
ATOM 694 N N . ARG A 1 91 ? -6.485 1.363 9.766 1.00 82.25 91 ARG A N 1
ATOM 695 C CA . ARG A 1 91 ? -6.489 1.052 11.206 1.00 82.25 91 ARG A CA 1
ATOM 696 C C . ARG A 1 91 ? -6.855 2.273 12.047 1.00 82.25 91 ARG A C 1
ATOM 698 O O . ARG A 1 91 ? -7.619 2.149 13.007 1.00 82.25 91 ARG A O 1
ATOM 705 N N . ALA A 1 92 ? -6.311 3.442 11.714 1.00 85.81 92 ALA A N 1
ATOM 706 C CA . ALA A 1 92 ? -6.608 4.680 12.425 1.00 85.81 92 ALA A CA 1
ATOM 707 C C . ALA A 1 92 ? -8.084 5.074 12.274 1.00 85.81 92 ALA A C 1
ATOM 709 O O . ALA A 1 92 ? -8.734 5.415 13.267 1.00 85.81 92 ALA A O 1
ATOM 710 N N . GLU A 1 93 ? -8.625 4.968 11.061 1.00 83.94 93 GLU A N 1
ATOM 711 C CA . GLU A 1 93 ? -10.020 5.282 10.757 1.00 83.94 93 GLU A CA 1
ATOM 712 C C . GLU A 1 93 ? -10.983 4.330 11.475 1.00 83.94 93 GLU A C 1
ATOM 714 O O . GLU A 1 93 ? -11.913 4.769 12.156 1.00 83.94 93 GLU A O 1
ATOM 719 N N . ARG A 1 94 ? -10.689 3.027 11.465 1.00 83.94 94 ARG A N 1
ATOM 720 C CA . ARG A 1 94 ? -11.471 2.022 12.194 1.00 83.94 94 ARG A CA 1
ATOM 721 C C . ARG A 1 94 ? -11.433 2.213 13.706 1.00 83.94 94 ARG A C 1
ATOM 723 O O . ARG A 1 94 ? -12.477 2.142 14.352 1.00 83.94 94 ARG A O 1
ATOM 73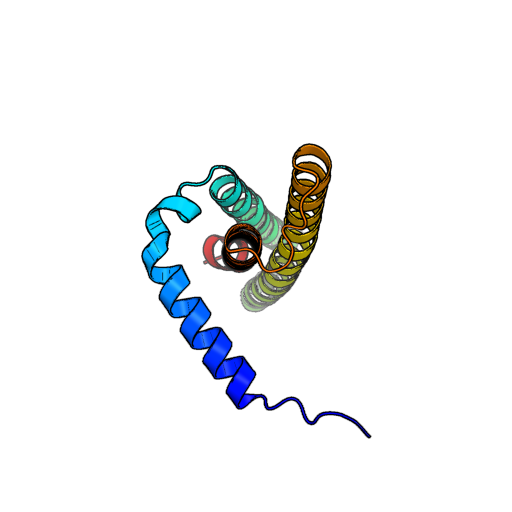0 N N . LYS A 1 95 ? -10.270 2.533 14.280 1.00 86.81 95 LYS A N 1
ATOM 731 C CA . LYS A 1 95 ? -10.148 2.841 15.715 1.00 86.81 95 LYS A CA 1
ATOM 732 C C . LYS A 1 95 ? -10.884 4.128 16.099 1.00 86.81 95 LYS A C 1
ATOM 734 O O . LYS A 1 95 ? -11.354 4.272 17.228 1.00 86.81 95 LYS A O 1
ATOM 739 N N . ARG A 1 96 ? -10.957 5.101 15.189 1.00 87.75 96 ARG A N 1
ATOM 740 C CA . ARG A 1 96 ? -11.735 6.330 15.386 1.00 87.75 96 ARG A CA 1
ATOM 741 C C . ARG A 1 96 ? -13.239 6.049 15.329 1.00 87.75 96 ARG A C 1
ATOM 743 O O . ARG A 1 96 ? -13.971 6.606 16.140 1.00 87.75 96 ARG A O 1
ATOM 750 N N . ALA A 1 97 ? -13.684 5.194 14.410 1.00 86.44 97 ALA A N 1
ATOM 751 C CA . ALA A 1 97 ? -15.083 4.788 14.300 1.00 86.44 97 ALA A CA 1
ATOM 752 C C . ALA A 1 97 ? -15.555 4.006 15.539 1.00 86.44 97 ALA A C 1
ATOM 754 O O . ALA A 1 97 ? -16.608 4.323 16.083 1.00 86.44 97 ALA A O 1
ATOM 755 N N . LEU A 1 98 ? -14.745 3.062 16.038 1.00 87.19 98 LEU A N 1
ATOM 756 C CA . LEU A 1 98 ? -15.046 2.319 17.271 1.00 87.19 98 LEU A CA 1
ATOM 757 C C . LEU A 1 98 ? -15.216 3.249 18.475 1.00 87.19 98 LEU A C 1
ATOM 759 O O . LEU A 1 98 ? -16.240 3.185 19.143 1.00 87.19 98 LEU A O 1
ATOM 763 N N . ARG A 1 99 ? -14.286 4.190 18.684 1.00 87.75 99 ARG A N 1
ATOM 764 C CA . ARG A 1 99 ? -14.391 5.167 19.782 1.00 87.75 99 ARG A CA 1
ATOM 765 C C . ARG A 1 99 ? -15.637 6.047 19.705 1.00 87.75 99 ARG A C 1
ATOM 767 O O . ARG A 1 99 ? -16.198 6.396 20.736 1.00 87.75 99 ARG A O 1
ATOM 774 N N . GLN A 1 100 ? -16.080 6.414 18.502 1.00 90.06 100 GLN A N 1
ATOM 775 C CA . GLN A 1 100 ? -17.341 7.147 18.345 1.00 90.06 100 GLN A CA 1
ATOM 776 C C . GLN A 1 100 ? -18.543 6.279 18.738 1.00 90.06 100 GLN A C 1
ATOM 778 O O . GLN A 1 100 ? -19.439 6.757 19.426 1.00 90.06 100 GLN A O 1
ATOM 783 N N . MET A 1 101 ? -18.549 4.996 18.363 1.00 87.38 101 MET A N 1
ATOM 784 C CA . MET A 1 101 ? -19.607 4.066 18.774 1.00 87.38 101 MET A CA 1
ATOM 785 C C . MET A 1 101 ? -19.633 3.854 20.294 1.00 87.38 101 MET A C 1
ATOM 787 O O . MET A 1 101 ? -20.711 3.863 20.882 1.00 87.38 101 MET A O 1
ATOM 791 N N . GLU A 1 102 ? -18.469 3.735 20.936 1.00 89.81 102 GLU A N 1
ATOM 792 C CA . GLU A 1 102 ? -18.343 3.635 22.400 1.00 89.81 102 GLU A CA 1
ATOM 793 C C . GLU A 1 102 ? -18.957 4.840 23.112 1.00 89.81 102 GLU A C 1
ATOM 795 O O . GLU A 1 102 ? -19.693 4.679 24.084 1.00 89.81 102 GLU A O 1
ATOM 800 N N . GLN A 1 103 ? -18.710 6.047 22.593 1.00 90.06 103 GLN A N 1
ATOM 801 C CA . GLN A 1 103 ? -19.281 7.280 23.134 1.00 90.06 103 GLN A CA 1
ATOM 802 C C . GLN A 1 103 ? -20.807 7.321 23.011 1.00 90.06 103 GLN A C 1
ATOM 804 O O . GLN A 1 103 ? -21.475 7.732 23.956 1.00 90.06 103 GLN A O 1
ATOM 809 N N . TYR A 1 104 ? -21.372 6.878 21.884 1.00 92.00 104 TYR A N 1
ATOM 810 C CA . TYR A 1 104 ? -22.828 6.855 21.703 1.00 92.00 104 TYR A CA 1
ATOM 811 C C . TYR A 1 104 ? -23.522 5.769 22.526 1.00 92.00 104 TYR A C 1
ATOM 813 O O . TYR A 1 104 ? -24.642 5.975 22.985 1.00 92.00 104 TYR A O 1
ATOM 821 N N . MET A 1 105 ? -22.867 4.623 22.726 1.00 89.44 105 MET A N 1
ATOM 822 C CA . MET A 1 105 ? -23.425 3.505 23.492 1.00 89.44 105 MET A CA 1
ATOM 823 C C . MET A 1 105 ? -23.100 3.562 24.989 1.00 89.44 105 MET A C 1
ATOM 825 O O . MET A 1 105 ? -23.572 2.705 25.737 1.00 89.44 105 MET A O 1
ATOM 829 N N . PHE A 1 106 ? -22.265 4.513 25.430 1.00 88.81 106 PHE A N 1
ATOM 830 C CA . PHE A 1 106 ? -21.722 4.572 26.795 1.00 88.81 106 PHE A CA 1
ATOM 831 C C . PHE A 1 106 ? -21.145 3.225 27.279 1.00 88.81 106 PHE A C 1
ATOM 833 O O . PHE A 1 106 ? -21.193 2.893 28.461 1.00 88.81 106 PHE A O 1
ATOM 840 N N . THR A 1 107 ? -20.611 2.427 26.353 1.00 82.81 107 THR A N 1
ATOM 841 C CA . THR A 1 107 ? -20.139 1.060 26.598 1.00 82.81 107 THR A CA 1
ATOM 842 C C . THR A 1 107 ? -18.797 0.869 25.913 1.00 82.81 107 THR A C 1
ATOM 844 O O . THR A 1 107 ? -18.640 1.260 24.759 1.00 82.81 107 THR A O 1
ATOM 847 N N . ASP A 1 108 ? -17.846 0.250 26.612 1.00 81.81 108 ASP A N 1
ATOM 848 C CA . ASP A 1 108 ? -16.544 -0.106 26.048 1.00 81.81 108 ASP A CA 1
ATOM 849 C C . ASP A 1 108 ? -16.694 -1.261 25.041 1.00 81.81 108 ASP A C 1
ATOM 851 O O . ASP A 1 108 ? -17.241 -2.319 25.364 1.00 81.81 108 ASP A O 1
ATOM 855 N N . LEU A 1 109 ? -16.237 -1.046 23.805 1.00 79.31 109 LEU A N 1
ATOM 856 C CA . LEU A 1 109 ? -16.255 -2.026 22.717 1.00 79.31 109 LEU A CA 1
ATOM 857 C C . LEU A 1 109 ? -14.862 -2.635 22.491 1.00 79.31 109 LEU A C 1
ATOM 859 O O . LEU A 1 109 ? -14.691 -3.439 21.562 1.00 79.31 109 LEU A O 1
ATOM 863 N N . SER A 1 110 ? -13.891 -2.315 23.350 1.00 75.44 110 SER A N 1
ATOM 864 C CA . SER A 1 110 ? -12.552 -2.900 23.347 1.00 75.44 110 SER A CA 1
ATOM 865 C C . SER A 1 110 ? -12.609 -4.425 23.488 1.00 75.44 110 SER A C 1
ATOM 867 O O . SER A 1 110 ? -13.239 -4.989 24.382 1.00 75.44 110 SER A O 1
ATOM 869 N N . GLY A 1 111 ? -11.946 -5.133 22.579 1.00 76.75 111 GLY A N 1
ATOM 870 C CA . GLY A 1 111 ? -11.916 -6.593 22.522 1.00 76.75 111 GLY A CA 1
ATOM 871 C C . GLY A 1 111 ? -13.171 -7.241 21.931 1.00 76.75 111 GLY A C 1
ATOM 872 O O . GLY A 1 111 ? -13.222 -8.477 21.864 1.00 76.75 111 GLY A O 1
ATOM 873 N N . SER A 1 112 ? -14.147 -6.448 21.474 1.00 81.94 112 SER A N 1
ATOM 874 C CA . SER A 1 112 ? -15.375 -6.944 20.849 1.00 81.94 112 SER A CA 1
ATOM 875 C C . SER A 1 112 ? -15.109 -7.681 19.532 1.00 81.94 112 SER A C 1
ATOM 877 O O . SER A 1 112 ? -14.069 -7.537 18.881 1.00 81.94 112 SER A O 1
ATOM 879 N N . ILE A 1 113 ? -16.092 -8.477 19.101 1.00 79.56 113 ILE A N 1
ATOM 880 C CA . ILE A 1 113 ? -16.063 -9.146 17.791 1.00 79.56 113 ILE A CA 1
ATOM 881 C C . ILE A 1 113 ? -15.926 -8.099 16.671 1.00 79.56 113 ILE A C 1
ATOM 883 O O . ILE A 1 113 ? -15.210 -8.335 15.702 1.00 79.56 113 ILE A O 1
ATOM 887 N N . LEU A 1 114 ? -16.536 -6.919 16.839 1.00 75.50 114 LEU A N 1
ATOM 888 C CA . LEU A 1 114 ? -16.486 -5.827 15.870 1.00 75.50 114 LEU A CA 1
ATOM 889 C C . LEU A 1 114 ? -15.063 -5.280 15.681 1.00 75.50 114 LEU A C 1
ATOM 891 O O . LEU A 1 114 ? -14.621 -5.117 14.544 1.00 75.50 114 LEU A O 1
ATOM 895 N N . GLU A 1 115 ? -14.323 -5.051 16.770 1.00 77.69 115 GLU A N 1
ATOM 896 C CA . GLU A 1 115 ? -12.928 -4.597 16.693 1.00 77.69 115 GLU A CA 1
ATOM 897 C C . GLU A 1 115 ? -12.038 -5.638 16.005 1.00 77.69 115 GLU A C 1
ATOM 899 O O . GLU A 1 115 ? -11.286 -5.313 15.082 1.00 77.69 115 GLU A O 1
ATOM 904 N N . ARG A 1 116 ? -12.180 -6.912 16.385 1.00 76.56 116 ARG A N 1
ATOM 905 C CA . ARG A 1 116 ? -11.380 -8.005 15.814 1.00 76.56 116 ARG A CA 1
ATOM 906 C C . ARG A 1 116 ? -11.635 -8.206 14.322 1.00 76.56 116 ARG A C 1
ATOM 908 O O . ARG A 1 116 ? -10.697 -8.471 13.575 1.00 76.56 116 ARG A O 1
ATOM 915 N N . GLU A 1 117 ? -12.883 -8.100 13.875 1.00 77.31 117 GLU A N 1
ATOM 916 C CA . GLU A 1 117 ? -13.224 -8.197 12.451 1.00 77.31 117 GLU A CA 1
ATOM 917 C C . GLU A 1 117 ? -12.708 -6.991 11.656 1.00 77.31 117 GLU A C 1
ATOM 919 O O . GLU A 1 117 ? -12.290 -7.126 10.506 1.00 77.31 117 GLU A O 1
ATOM 924 N N . SER A 1 118 ? -12.676 -5.819 12.284 1.00 73.06 118 SER A N 1
ATOM 925 C CA . SER A 1 118 ? -12.160 -4.595 11.683 1.00 73.06 118 SER A CA 1
ATOM 926 C C . SER A 1 118 ? -10.647 -4.652 11.438 1.00 73.06 118 SER A C 1
ATOM 928 O O . SER A 1 118 ? -10.189 -4.385 10.326 1.00 73.06 118 SER A O 1
ATOM 930 N N . GLU A 1 119 ? -9.860 -5.098 12.426 1.00 75.56 119 GLU A N 1
ATOM 931 C CA . GLU A 1 119 ? -8.404 -5.261 12.263 1.00 75.56 119 GLU A CA 1
ATOM 932 C C . GLU A 1 119 ? -8.045 -6.286 11.173 1.00 75.56 119 GLU A C 1
ATOM 934 O O . GLU A 1 119 ? -7.087 -6.100 10.419 1.00 75.56 119 GLU A O 1
ATOM 939 N N . LYS A 1 120 ? -8.847 -7.348 11.044 1.00 73.88 120 LYS A N 1
ATOM 940 C CA . LYS A 1 120 ? -8.707 -8.363 9.992 1.00 73.88 120 LYS A CA 1
ATOM 941 C C . LYS A 1 120 ? -8.945 -7.794 8.592 1.00 73.88 120 LYS A C 1
ATOM 943 O O . LYS A 1 120 ? -8.161 -8.074 7.685 1.00 73.88 120 LYS A O 1
ATOM 948 N N . LYS A 1 121 ? -9.996 -6.985 8.410 1.00 73.50 121 LYS A N 1
ATOM 949 C CA . LYS A 1 121 ? -10.282 -6.322 7.125 1.00 73.50 121 LYS A CA 1
ATOM 950 C C . LYS A 1 121 ? -9.148 -5.388 6.713 1.00 73.50 121 LYS A C 1
ATOM 952 O O . LYS A 1 121 ? -8.701 -5.447 5.573 1.00 73.50 121 LYS A O 1
ATOM 957 N N . VAL A 1 122 ? -8.637 -4.595 7.654 1.00 76.25 122 VAL A N 1
ATOM 958 C CA . VAL A 1 122 ? -7.511 -3.675 7.425 1.00 76.25 122 VAL A CA 1
ATOM 959 C C . VAL A 1 122 ? -6.271 -4.419 6.916 1.00 76.25 122 VAL A C 1
ATOM 961 O O . VAL A 1 122 ? -5.627 -3.975 5.966 1.00 76.25 122 VAL A O 1
ATOM 964 N N . LEU A 1 123 ? -5.952 -5.575 7.510 1.00 75.25 123 LEU A N 1
ATOM 965 C CA . LEU A 1 123 ? -4.825 -6.404 7.079 1.00 75.25 123 LEU A CA 1
ATOM 966 C C . LEU A 1 123 ? -5.010 -6.936 5.649 1.00 75.25 123 LEU A C 1
ATOM 968 O O . LEU A 1 123 ? -4.067 -6.921 4.862 1.00 75.25 123 LEU A O 1
ATOM 972 N N . LEU A 1 124 ? -6.218 -7.391 5.304 1.00 73.94 124 LEU A N 1
ATOM 973 C CA . LEU A 1 124 ? -6.503 -7.919 3.969 1.00 73.94 124 LEU A CA 1
ATOM 974 C C . LEU A 1 124 ? -6.422 -6.823 2.896 1.00 73.94 124 LEU A C 1
ATOM 976 O O . LEU A 1 124 ? -5.817 -7.039 1.850 1.00 73.94 124 LEU A O 1
ATOM 980 N N . ILE A 1 125 ? -6.988 -5.643 3.171 1.00 74.12 125 ILE A N 1
ATOM 981 C CA . ILE A 1 125 ? -6.953 -4.491 2.257 1.00 74.12 125 ILE A CA 1
ATOM 982 C C . ILE A 1 125 ? -5.503 -4.064 2.009 1.00 74.12 125 ILE A C 1
ATOM 984 O O . ILE A 1 125 ? -5.115 -3.866 0.865 1.00 74.12 125 ILE A O 1
ATOM 988 N N . SER A 1 126 ? -4.688 -3.994 3.064 1.00 75.31 126 SER A N 1
ATOM 989 C CA . SER A 1 126 ? -3.256 -3.685 2.978 1.00 75.31 126 SER A CA 1
ATOM 990 C C . SER A 1 126 ? -2.477 -4.680 2.109 1.00 75.31 126 SER A C 1
ATOM 992 O O . SER A 1 126 ? -1.641 -4.271 1.308 1.00 75.31 126 SER A O 1
ATOM 994 N N . LEU A 1 127 ? -2.771 -5.979 2.215 1.00 75.88 127 LEU A N 1
ATOM 995 C CA . LEU A 1 127 ? -2.136 -7.003 1.381 1.00 75.88 127 LEU A CA 1
ATOM 996 C C . LEU A 1 127 ? -2.522 -6.874 -0.096 1.00 75.88 127 LEU A C 1
ATOM 998 O O . LEU A 1 127 ? -1.660 -6.991 -0.962 1.00 75.88 127 LEU A O 1
ATOM 1002 N N . ILE A 1 128 ? -3.806 -6.642 -0.380 1.00 74.75 128 ILE A N 1
ATOM 1003 C CA . ILE A 1 128 ? -4.306 -6.460 -1.751 1.00 74.75 128 ILE A CA 1
ATOM 1004 C C . ILE A 1 128 ? -3.678 -5.216 -2.375 1.00 74.75 128 ILE A C 1
ATOM 1006 O O . ILE A 1 128 ? -3.230 -5.269 -3.517 1.00 74.75 128 ILE A O 1
ATOM 1010 N N . ASP A 1 129 ? -3.611 -4.130 -1.607 1.00 76.12 129 ASP A N 1
ATOM 1011 C CA . ASP A 1 129 ? -2.978 -2.889 -2.027 1.00 76.12 129 ASP A CA 1
ATOM 1012 C C . ASP A 1 129 ? -1.491 -3.122 -2.303 1.00 76.12 129 ASP A C 1
ATOM 1014 O O . ASP A 1 129 ? -1.028 -2.845 -3.395 1.00 76.12 129 ASP A O 1
ATOM 1018 N N . GLY A 1 130 ? -0.741 -3.748 -1.392 1.00 74.88 130 GLY A N 1
ATOM 1019 C CA . GLY A 1 130 ? 0.690 -3.990 -1.593 1.00 74.88 130 GLY A CA 1
ATOM 1020 C C . GLY A 1 130 ? 1.050 -4.949 -2.731 1.00 74.88 130 GLY A C 1
ATOM 1021 O O . GLY A 1 130 ? 2.149 -4.870 -3.276 1.00 74.88 130 GLY A O 1
ATOM 1022 N N . LEU A 1 131 ? 0.152 -5.861 -3.104 1.00 76.88 131 LEU A N 1
ATOM 1023 C CA . LEU A 1 131 ? 0.383 -6.806 -4.200 1.00 76.88 131 LEU A CA 1
ATOM 1024 C C . LEU A 1 131 ? -0.055 -6.262 -5.564 1.00 76.88 131 LEU A C 1
ATOM 1026 O O . LEU A 1 131 ? 0.391 -6.779 -6.588 1.00 76.88 131 LEU A O 1
ATOM 1030 N N . SER A 1 132 ? -0.903 -5.232 -5.603 1.00 76.44 132 SER A N 1
ATOM 1031 C CA . SER A 1 132 ? -1.455 -4.731 -6.862 1.00 76.44 132 SER A CA 1
ATOM 1032 C C . SER A 1 132 ? -0.417 -4.144 -7.832 1.00 76.44 132 SER A C 1
ATOM 1034 O O . SER A 1 132 ? -0.546 -4.441 -9.021 1.00 76.44 132 SER A O 1
ATOM 1036 N N . PRO A 1 133 ? 0.652 -3.429 -7.408 1.00 72.94 133 PRO A N 1
ATOM 1037 C CA . PRO A 1 133 ? 1.640 -2.894 -8.345 1.00 72.94 133 PRO A CA 1
ATOM 1038 C C . PRO A 1 133 ? 2.421 -4.012 -9.028 1.00 72.94 133 PRO A C 1
ATOM 1040 O O . PRO A 1 133 ? 2.652 -3.962 -10.229 1.00 72.94 133 PRO A O 1
ATOM 1043 N N . ALA A 1 134 ? 2.778 -5.057 -8.275 1.00 72.88 134 ALA A N 1
ATOM 1044 C CA . ALA A 1 134 ? 3.492 -6.213 -8.806 1.00 72.88 134 ALA A CA 1
ATOM 1045 C C . ALA A 1 134 ? 2.634 -7.021 -9.794 1.00 72.88 134 ALA A C 1
ATOM 1047 O O . ALA A 1 134 ? 3.163 -7.539 -10.770 1.00 72.88 134 ALA A O 1
ATOM 1048 N N . LEU A 1 135 ? 1.320 -7.113 -9.558 1.00 68.88 135 LEU A N 1
ATOM 1049 C CA . LEU A 1 135 ? 0.382 -7.779 -10.467 1.00 68.88 135 LEU A CA 1
ATOM 1050 C C . LEU A 1 135 ? 0.077 -6.960 -11.725 1.00 68.88 135 LEU A C 1
ATOM 1052 O O . LEU A 1 135 ? -0.198 -7.544 -12.761 1.00 68.88 135 LEU A O 1
ATOM 1056 N N . ALA A 1 136 ? 0.101 -5.630 -11.640 1.00 67.88 136 ALA A N 1
ATOM 1057 C CA . ALA A 1 136 ? -0.081 -4.754 -12.797 1.00 67.88 136 ALA A CA 1
ATOM 1058 C C . ALA A 1 136 ? 1.179 -4.651 -13.673 1.00 67.88 136 ALA A C 1
ATOM 1060 O O . ALA A 1 136 ? 1.100 -4.269 -14.838 1.00 67.88 136 ALA A O 1
ATOM 1061 N N . ALA A 1 137 ? 2.336 -4.945 -13.085 1.00 58.97 137 ALA A N 1
ATOM 1062 C CA . ALA A 1 137 ? 3.647 -4.852 -13.709 1.00 58.97 137 ALA A CA 1
ATOM 1063 C C . ALA A 1 137 ? 4.050 -6.060 -14.566 1.00 58.97 137 ALA A C 1
ATOM 1065 O O . ALA A 1 137 ? 4.996 -5.947 -15.348 1.00 58.97 137 ALA A O 1
ATOM 1066 N N . VAL A 1 138 ? 3.388 -7.203 -14.371 1.00 56.69 138 VAL A N 1
ATOM 1067 C CA . VAL A 1 138 ? 3.634 -8.478 -15.065 1.00 56.69 138 VAL A CA 1
ATOM 1068 C C . VAL A 1 138 ? 2.558 -8.697 -16.115 1.00 56.69 138 VAL A C 1
ATOM 1070 O O . VAL A 1 138 ? 2.938 -9.020 -17.261 1.00 56.69 138 VAL A O 1
#

InterPro domains:
  IPR008217 Ccc1 family [PF01988] (36-103)

pLDDT: mean 74.27, std 14.58, range [32.81, 92.0]

Sequence (138 aa):
MVERINFKIFVRKLHHTLENLIQRKGEVVSDEITRRAFVNNAFDGALTILGILMGNLVLGSTDPRLVISMGLSACLAMGMSGAFGRYLSERAERKRALRQMEQYMFTDLSGSILERESEKKVLLISLIDGLSPALAAV

Foldseek 3Di:
DDDPDDVVVVVVVVVVLVVVLVVCVVPLCPDPLLVCLLVVLLVVLLVQLVVLVVVCVVVVHPDVVSSVVSSVVVLQVSLVCSLVVQLVVQLVVLVVVQVVVCVVVVHRCPPPPSNVVSNSSSNVSSNSNSCNSVVSSD

Organism: NCBI:txid412755

Radius of gyration: 19.6 Å; chains: 1; bounding box: 43×29×58 Å

Secondary structure (DSSP, 8-state):
------HHHHHHHHHHHHHHHHTTHHHHHTSHHHHHHHHHHHHHHHHHHHHHHHHHHHHT---HHHHHHHHHHHHHHHHHHHHHHHHHHHHHHHHHHHHHHHHHHTS--TT-HHHHHHHHHHHHHHHHHHHHHHHH--